Protein AF-A0A523ELX9-F1 (afdb_monomer)

Foldseek 3Di:
DDDDDDDDFDDPDDDDDDPPDPDPDPPPDDDDCPVPFDPLWDAALVRQKIWGQPPQAQFIKIAGSVVRDIDGLDPQDHCVNAPKHWGRWYAFNVRFKIWTWIQHPVRFIWIWMATPVSHDIDTQGGRVQWNDKTFRDADNVRPWTWMWTAGPVRDIDIDTRDPDDPDPDD

Sequence (170 aa):
MLPQRFRVAIFGCSVILCLGCDRPSEVPVRPVKIAELDVMGDVSPDGRYLTYVDWSTGDLALRDLDSGEDRHLTAKGSWLESSEWAEYSLISPDGVSVAYAWRREDGVYDLRLLEIDGSALRLLVRGDGLEYIAPRDWSPDGRQILAGFVKPNGEREIGQPRHRAPARQP

Solvent-accessible surface area (backbone atoms only — not comparable to full-atom values): 10246 Å² total; per-residue (Å²): 141,78,88,83,79,83,80,85,83,87,64,85,93,70,84,91,75,82,87,82,56,96,62,88,71,82,72,86,78,79,85,73,88,58,91,85,61,49,85,45,28,32,64,26,77,86,64,45,37,34,39,25,45,39,81,88,37,26,28,34,26,37,32,36,66,82,82,69,50,74,47,67,47,47,82,73,53,45,61,90,75,31,76,39,31,42,46,42,36,43,53,32,71,86,53,52,34,36,36,25,12,33,36,40,76,90,62,38,16,25,33,34,35,26,33,69,88,39,43,80,72,43,82,67,40,80,28,83,83,34,59,37,36,33,61,73,47,65,39,90,86,55,81,46,51,36,30,40,36,29,35,80,87,71,53,74,48,75,47,66,78,73,77,76,74,81,80,81,76,133

Secondary structure (DSSP, 8-state):
-----------SS-----TT-SS-----------TTS-SSS-B-TTS-EEEEEETTTTEEEEEETTT--EEES-----TTT---EEEEEEE-TTSSEEEEEEE-TTSPEEEEEEETTS-S-EEEE--TT-SEEEEEEE-TTSS-EEEEEE-TTS-EEEEPPP--PPP---

pLDDT: mean 77.77, std 24.64, range [24.16, 98.25]

Structure (mmCIF, N/CA/C/O backbone):
data_AF-A0A523ELX9-F1
#
_entry.id   AF-A0A523ELX9-F1
#
loop_
_atom_site.group_PDB
_atom_site.id
_atom_site.type_symbol
_atom_site.label_atom_id
_atom_site.label_alt_id
_atom_site.label_comp_id
_atom_site.label_asym_id
_atom_site.label_entity_id
_atom_site.label_seq_id
_atom_site.pdbx_PDB_ins_code
_atom_site.Cartn_x
_atom_site.Cartn_y
_atom_site.Cartn_z
_atom_site.occupancy
_atom_site.B_iso_or_equiv
_atom_site.auth_seq_id
_atom_site.auth_comp_id
_atom_site.auth_asym_id
_atom_site.auth_atom_id
_atom_site.pdbx_PDB_model_num
ATOM 1 N N . MET A 1 1 ? -35.243 -11.541 -0.898 1.00 33.56 1 MET A N 1
ATOM 2 C CA . MET A 1 1 ? -34.947 -10.307 -0.140 1.00 33.56 1 MET A CA 1
ATOM 3 C C . MET A 1 1 ? -33.591 -10.472 0.529 1.00 33.56 1 MET A C 1
ATOM 5 O O . MET A 1 1 ? -33.479 -11.272 1.444 1.00 33.56 1 MET A O 1
ATOM 9 N N . LEU A 1 2 ? -32.570 -9.772 0.037 1.00 27.02 2 LEU A N 1
ATOM 10 C CA . LEU A 1 2 ? -31.304 -9.514 0.734 1.00 27.02 2 LEU A CA 1
ATOM 11 C C . LEU A 1 2 ? -31.005 -8.018 0.540 1.00 27.02 2 LEU A C 1
ATOM 13 O O . LEU A 1 2 ? -31.212 -7.533 -0.576 1.00 27.02 2 LEU A O 1
ATOM 17 N N . PRO A 1 3 ? -30.554 -7.276 1.565 1.00 35.28 3 PRO A N 1
ATOM 18 C CA . PRO A 1 3 ? -30.202 -5.877 1.387 1.00 35.28 3 PRO A CA 1
ATOM 19 C C . PRO A 1 3 ? -28.862 -5.793 0.650 1.00 35.28 3 PRO A C 1
ATOM 21 O O . PRO A 1 3 ? -27.846 -6.310 1.112 1.00 35.28 3 PRO A O 1
ATOM 24 N N . GLN A 1 4 ? -28.873 -5.147 -0.514 1.00 30.95 4 GLN A N 1
ATOM 25 C CA . GLN A 1 4 ? -27.666 -4.762 -1.235 1.00 30.95 4 GLN A CA 1
ATOM 26 C C . GLN A 1 4 ? -26.961 -3.673 -0.419 1.00 30.95 4 GLN A C 1
ATOM 28 O O . GLN A 1 4 ? -27.459 -2.555 -0.306 1.00 30.95 4 GLN A O 1
ATOM 33 N N . ARG A 1 5 ? -25.827 -4.005 0.204 1.00 32.66 5 ARG A N 1
ATOM 34 C CA . ARG A 1 5 ? -24.919 -3.003 0.770 1.00 32.66 5 ARG A CA 1
ATOM 35 C C . ARG A 1 5 ? -24.013 -2.523 -0.359 1.00 32.66 5 ARG A C 1
ATOM 37 O O . ARG A 1 5 ? -23.115 -3.246 -0.776 1.00 32.66 5 ARG A O 1
ATOM 44 N N . PHE A 1 6 ? -24.294 -1.332 -0.875 1.00 24.16 6 PHE A N 1
ATOM 45 C CA . PHE A 1 6 ? -23.431 -0.646 -1.831 1.00 24.16 6 PHE A CA 1
ATOM 46 C C . PHE A 1 6 ? -22.156 -0.180 -1.119 1.00 24.16 6 PHE A C 1
ATOM 48 O O . PHE A 1 6 ? -22.228 0.377 -0.024 1.00 24.16 6 PHE A O 1
ATOM 55 N N . ARG A 1 7 ? -20.994 -0.426 -1.730 1.00 37.09 7 ARG A N 1
ATOM 56 C CA . ARG A 1 7 ? -19.708 0.147 -1.320 1.00 37.09 7 ARG A CA 1
ATOM 57 C C . ARG A 1 7 ? -19.338 1.249 -2.308 1.00 37.09 7 ARG A C 1
ATOM 59 O O . ARG A 1 7 ? -19.463 1.065 -3.515 1.00 37.09 7 ARG A O 1
ATOM 66 N N . VAL A 1 8 ? -18.975 2.407 -1.766 1.00 28.67 8 VAL A N 1
ATOM 67 C CA . VAL A 1 8 ? -18.581 3.610 -2.503 1.00 28.67 8 VAL A CA 1
ATOM 68 C C . VAL A 1 8 ? -17.076 3.530 -2.741 1.00 28.67 8 VAL A C 1
ATOM 70 O O . VAL A 1 8 ? -16.323 3.437 -1.779 1.00 28.67 8 VAL A O 1
ATOM 73 N N . ALA A 1 9 ? -16.649 3.564 -4.003 1.00 28.02 9 ALA A N 1
ATOM 74 C CA . ALA A 1 9 ? -15.247 3.742 -4.365 1.00 28.02 9 ALA A CA 1
ATOM 75 C C . ALA A 1 9 ? -14.913 5.241 -4.337 1.00 28.02 9 ALA A C 1
ATOM 77 O O . ALA A 1 9 ? -15.608 6.049 -4.962 1.00 28.02 9 ALA A O 1
ATOM 78 N N . ILE A 1 10 ? -13.876 5.618 -3.591 1.00 30.83 10 ILE A N 1
ATOM 79 C CA . ILE A 1 10 ? -13.428 7.007 -3.470 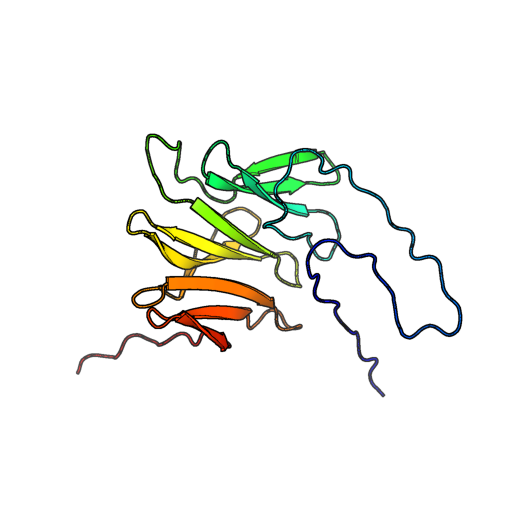1.00 30.83 10 ILE A CA 1
ATOM 80 C C . ILE A 1 10 ? -12.573 7.344 -4.697 1.00 30.83 10 ILE A C 1
ATOM 82 O O . ILE A 1 10 ? -11.492 6.798 -4.893 1.00 30.83 10 ILE A O 1
ATOM 86 N N . PHE A 1 11 ? -13.060 8.268 -5.524 1.00 28.02 11 PHE A N 1
ATOM 87 C CA . PHE A 1 11 ? -12.245 9.002 -6.491 1.00 28.02 11 PHE A CA 1
ATOM 88 C C . PHE A 1 11 ? -11.884 10.358 -5.878 1.00 28.02 11 PHE A C 1
ATOM 90 O O . PHE A 1 11 ? -12.687 10.934 -5.144 1.00 28.02 11 PHE A O 1
ATOM 97 N N . GLY A 1 12 ? -10.664 10.833 -6.149 1.00 32.19 12 GLY A N 1
ATOM 98 C CA . GLY A 1 12 ? -10.051 11.999 -5.506 1.00 32.19 12 GLY A CA 1
ATOM 99 C C . GLY A 1 12 ? -10.978 13.206 -5.308 1.00 32.19 12 GLY A C 1
ATOM 100 O O . GLY A 1 12 ? -11.810 13.511 -6.157 1.00 32.19 12 GLY A O 1
ATOM 101 N N . CYS A 1 13 ? -10.802 13.881 -4.165 1.00 33.97 13 CYS A N 1
ATOM 102 C CA . CYS A 1 13 ? -11.495 15.099 -3.728 1.00 33.97 13 CYS A CA 1
ATOM 103 C C . CYS A 1 13 ? -12.954 15.219 -4.200 1.00 33.97 13 CYS A C 1
ATOM 105 O O . CYS A 1 13 ? -13.252 15.980 -5.119 1.00 33.97 13 CYS A O 1
ATOM 107 N N . SER A 1 14 ? -13.889 14.523 -3.545 1.00 27.19 14 SER A N 1
ATOM 108 C CA . SER A 1 14 ? -15.317 14.856 -3.633 1.00 27.19 14 SER A CA 1
ATOM 109 C C . SER A 1 14 ? -16.128 14.353 -2.441 1.00 27.19 14 SER A C 1
ATOM 111 O O . SER A 1 14 ? -15.850 13.318 -1.843 1.00 27.19 14 SER A O 1
ATOM 113 N N . VAL A 1 15 ? -17.141 15.154 -2.114 1.00 29.17 15 VAL A N 1
ATOM 114 C CA . VAL A 1 15 ? -18.128 14.986 -1.044 1.00 29.17 15 VAL A CA 1
ATOM 115 C C . VAL A 1 15 ? -18.973 13.725 -1.267 1.00 29.17 15 VAL A C 1
ATOM 117 O O . VAL A 1 15 ? -19.419 13.457 -2.381 1.00 29.17 15 VAL A O 1
ATOM 120 N N . ILE A 1 16 ? -19.236 12.977 -0.190 1.00 36.00 16 ILE A N 1
ATOM 121 C CA . ILE A 1 16 ? -20.107 11.794 -0.184 1.00 36.00 16 ILE A CA 1
ATOM 122 C C . ILE A 1 16 ? -21.560 12.236 -0.431 1.00 36.00 16 ILE A C 1
ATOM 124 O O . ILE A 1 16 ? -22.187 12.821 0.450 1.00 36.00 16 ILE A O 1
ATOM 128 N N . LEU A 1 17 ? -22.121 11.929 -1.604 1.00 28.98 17 LEU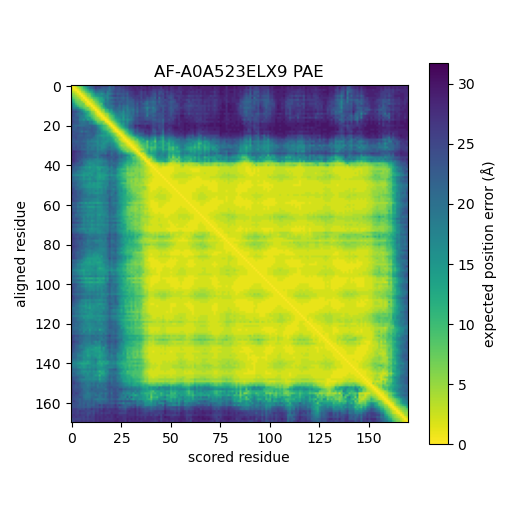 A N 1
ATOM 129 C CA . LEU A 1 17 ? -23.568 11.979 -1.837 1.00 28.98 17 LEU A CA 1
ATOM 130 C C . LEU A 1 17 ? -24.129 10.556 -1.831 1.00 28.98 17 LEU A C 1
ATOM 132 O O . LEU A 1 17 ? -23.879 9.761 -2.735 1.00 28.98 17 LEU A O 1
ATOM 136 N N . CYS A 1 18 ? -24.907 10.242 -0.796 1.00 33.31 18 CYS A N 1
ATOM 137 C CA . CYS A 1 18 ? -25.684 9.013 -0.716 1.00 33.31 18 CYS A CA 1
ATOM 138 C C . CYS A 1 18 ? -26.926 9.161 -1.613 1.00 33.31 18 CYS A C 1
ATOM 140 O O . CYS A 1 18 ? -27.912 9.783 -1.217 1.00 33.31 18 CYS A O 1
ATOM 142 N N . LEU A 1 19 ? -26.886 8.639 -2.841 1.00 37.22 19 LEU A N 1
ATOM 143 C CA . LEU A 1 19 ? -28.071 8.578 -3.700 1.00 37.22 19 LEU A CA 1
ATOM 144 C C . LEU A 1 19 ? -28.855 7.304 -3.371 1.00 37.22 19 LEU A C 1
ATOM 146 O O . LEU A 1 19 ? -28.481 6.205 -3.772 1.00 37.22 19 LEU A O 1
ATOM 150 N N . GLY A 1 20 ? -29.930 7.470 -2.598 1.00 38.97 20 GLY A N 1
ATOM 151 C CA . GLY A 1 20 ? -30.832 6.384 -2.200 1.00 38.97 20 GLY A CA 1
ATOM 152 C C . GLY A 1 20 ? -31.742 6.687 -1.006 1.00 38.97 20 GLY A C 1
ATOM 153 O O . GLY A 1 20 ? -32.654 5.910 -0.739 1.00 38.97 20 GLY A O 1
ATOM 154 N N . CYS A 1 21 ? -31.542 7.804 -0.301 1.00 32.25 21 CYS A N 1
ATOM 155 C CA . CYS A 1 21 ? -32.436 8.221 0.776 1.00 32.25 21 CYS A CA 1
ATOM 156 C C . CYS A 1 21 ? -33.477 9.221 0.263 1.00 32.25 21 CYS A C 1
ATOM 158 O O . CYS A 1 21 ? -33.142 10.351 -0.096 1.00 32.25 21 CYS A O 1
ATOM 160 N N . ASP A 1 22 ? -34.752 8.834 0.301 1.00 45.06 22 ASP A N 1
ATOM 161 C CA . ASP A 1 22 ? -35.837 9.806 0.408 1.00 45.06 22 ASP A CA 1
ATOM 162 C C . ASP A 1 22 ? -35.627 10.579 1.721 1.00 45.06 22 ASP A C 1
ATOM 164 O O . ASP A 1 22 ? -35.908 10.071 2.810 1.00 45.06 22 ASP A O 1
ATOM 168 N N . ARG A 1 23 ? -35.112 11.808 1.566 1.00 41.34 23 ARG A N 1
ATOM 169 C CA . ARG A 1 23 ? -34.596 12.800 2.536 1.00 41.34 23 ARG A CA 1
ATOM 170 C C . ARG A 1 23 ? -33.060 12.843 2.582 1.00 41.34 23 ARG A C 1
ATOM 172 O O . ARG A 1 23 ? -32.439 11.841 2.934 1.00 41.34 23 ARG A O 1
ATOM 179 N N . PRO A 1 24 ? -32.437 14.007 2.312 1.00 41.19 24 PRO A N 1
ATOM 180 C CA . PRO A 1 24 ? -31.015 14.196 2.553 1.00 41.19 24 PRO A CA 1
ATOM 181 C C . PRO A 1 24 ? -30.788 14.161 4.067 1.00 41.19 24 PRO A C 1
ATOM 183 O O . PRO A 1 24 ? -30.995 15.148 4.765 1.00 41.19 24 PRO A O 1
ATOM 186 N N . SER A 1 25 ? -30.418 13.001 4.602 1.00 46.31 25 SER A N 1
ATOM 187 C CA . SER A 1 25 ? -29.754 12.961 5.897 1.00 46.31 25 SER A CA 1
ATOM 188 C C . SER A 1 25 ? -28.390 13.605 5.690 1.00 46.31 25 SER A C 1
ATOM 190 O O . SER A 1 25 ? -27.595 13.082 4.906 1.00 46.31 25 SER A O 1
ATOM 192 N N . GLU A 1 26 ? -28.138 14.738 6.342 1.00 44.06 26 GLU A N 1
ATOM 193 C CA . GLU A 1 26 ? -26.789 15.285 6.474 1.00 44.06 26 GLU A CA 1
ATOM 194 C C . GLU A 1 26 ? -25.897 14.160 6.999 1.00 44.06 26 GLU A C 1
ATOM 196 O O . GLU A 1 26 ? -26.037 13.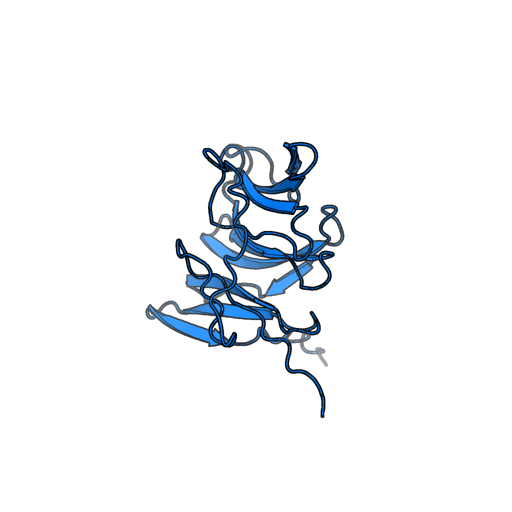721 8.139 1.00 44.06 26 GLU A O 1
ATOM 201 N N . VAL A 1 27 ? -25.045 13.612 6.133 1.00 53.72 27 VAL A N 1
ATOM 202 C CA . VAL A 1 27 ? -24.027 12.655 6.549 1.00 53.72 27 VAL A CA 1
ATOM 203 C C . VAL A 1 27 ? -23.048 13.476 7.382 1.00 53.72 27 VAL A C 1
ATOM 205 O O . VAL A 1 27 ? -22.440 14.391 6.820 1.00 53.72 27 VAL A O 1
ATOM 208 N N . PRO A 1 28 ? -22.910 13.236 8.699 1.00 48.09 28 PRO A N 1
ATOM 209 C CA . PRO A 1 28 ? -21.957 13.985 9.497 1.00 48.09 28 PRO A CA 1
ATOM 210 C C . PRO A 1 28 ? -20.556 13.660 8.981 1.00 48.09 28 PRO A C 1
ATOM 212 O O . PRO A 1 28 ? -20.011 12.586 9.226 1.00 48.09 28 PRO A O 1
ATOM 215 N N . VAL A 1 29 ? -19.982 14.586 8.219 1.00 52.72 29 VAL A N 1
ATOM 216 C CA . VAL A 1 29 ? -18.583 14.525 7.813 1.00 52.72 29 VAL A CA 1
ATOM 217 C C . VAL A 1 29 ? -17.777 14.962 9.027 1.00 52.72 29 VAL A C 1
ATOM 219 O O . VAL A 1 29 ? -17.904 16.100 9.474 1.00 52.72 29 VAL A O 1
ATOM 222 N N . ARG A 1 30 ? -16.956 14.066 9.581 1.00 55.97 30 ARG A N 1
ATOM 223 C CA . ARG A 1 30 ? -15.926 14.442 10.555 1.00 55.97 30 ARG A CA 1
ATOM 224 C C . ARG A 1 30 ? -14.670 14.815 9.763 1.00 55.97 30 ARG A C 1
ATOM 226 O O . ARG A 1 30 ? -13.974 13.907 9.314 1.00 55.97 30 ARG A O 1
ATOM 233 N N . PRO A 1 31 ? -14.372 16.108 9.539 1.00 55.19 31 PRO A N 1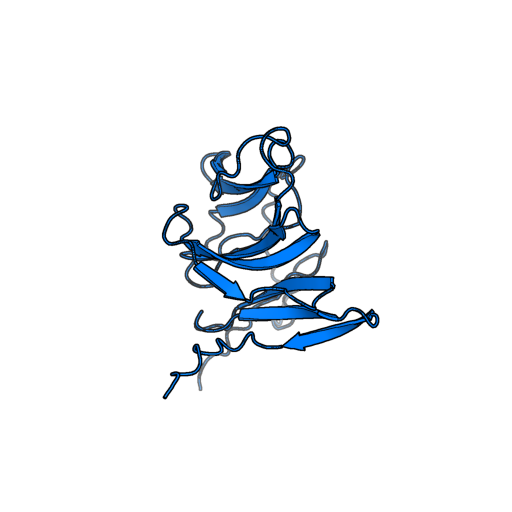
ATOM 234 C CA . PRO A 1 31 ? -13.149 16.489 8.851 1.00 55.19 31 PRO A CA 1
ATOM 235 C C . PRO A 1 31 ? -11.950 16.092 9.718 1.00 55.19 31 PRO A C 1
ATOM 237 O O . PRO A 1 31 ? -11.743 16.645 10.798 1.00 55.19 31 PRO A O 1
ATOM 240 N N . VAL A 1 32 ? -11.163 15.125 9.251 1.00 56.91 32 VAL A N 1
ATOM 241 C CA . VAL A 1 32 ? -9.849 14.825 9.824 1.00 56.91 32 VAL A CA 1
ATOM 242 C C . VAL A 1 32 ? -8.847 15.736 9.129 1.00 56.91 32 VAL A C 1
ATOM 244 O O . VAL A 1 32 ? -8.729 15.731 7.905 1.00 56.91 32 VAL A O 1
ATOM 247 N N . LYS A 1 33 ? -8.150 16.576 9.897 1.00 54.53 33 LYS A N 1
ATOM 248 C CA . LYS A 1 33 ? -7.153 17.501 9.354 1.00 54.53 33 LYS A CA 1
ATOM 249 C C . LYS A 1 33 ? -5.873 16.728 9.016 1.00 54.53 33 LYS A C 1
ATOM 251 O O . LYS A 1 33 ? -4.960 16.658 9.824 1.00 54.53 33 LYS A O 1
ATOM 256 N N . ILE A 1 34 ? -5.815 16.169 7.813 1.00 54.53 34 ILE A N 1
ATOM 257 C CA . ILE A 1 34 ? -4.662 15.440 7.248 1.00 54.53 34 ILE A CA 1
ATOM 258 C C . ILE A 1 34 ? -3.676 16.373 6.522 1.00 54.53 34 ILE A C 1
ATOM 260 O O . ILE A 1 34 ? -3.097 15.996 5.517 1.00 54.53 34 ILE A O 1
ATOM 264 N N . ALA A 1 35 ? -3.493 17.607 7.009 1.00 45.03 35 ALA A N 1
ATOM 265 C CA . ALA A 1 35 ? -2.838 18.713 6.288 1.00 45.03 35 ALA A CA 1
ATOM 266 C C . ALA A 1 35 ? -1.377 18.471 5.831 1.00 45.03 35 ALA A C 1
ATOM 268 O O . ALA A 1 35 ? -0.820 19.324 5.147 1.00 45.03 35 ALA A O 1
ATOM 269 N N . GLU A 1 36 ? -0.779 17.334 6.184 1.00 54.31 36 GLU A N 1
ATOM 270 C CA . GLU A 1 36 ? 0.602 16.955 5.868 1.00 54.31 36 GLU A CA 1
ATOM 271 C C . GLU A 1 36 ? 0.728 15.529 5.298 1.00 54.31 36 GLU A C 1
ATOM 273 O O . GLU A 1 36 ? 1.839 15.096 5.008 1.00 54.31 36 GLU A O 1
ATOM 278 N N . LEU A 1 37 ? -0.378 14.790 5.131 1.00 59.78 37 LEU A N 1
ATOM 279 C CA . LEU A 1 37 ? -0.345 13.398 4.675 1.00 59.78 37 LEU A CA 1
ATOM 280 C C . LEU A 1 37 ? -0.746 13.274 3.206 1.00 59.78 37 LEU A C 1
ATOM 282 O O . LEU A 1 37 ? -1.660 13.947 2.727 1.00 59.78 37 LEU A O 1
ATOM 286 N N . ASP A 1 38 ? -0.047 12.388 2.507 1.00 67.38 38 ASP A N 1
ATOM 287 C CA . ASP A 1 38 ? -0.291 12.075 1.107 1.00 67.38 38 ASP A CA 1
ATOM 288 C C . ASP A 1 38 ? -1.677 11.434 0.890 1.00 67.38 38 ASP A C 1
ATOM 290 O O . ASP A 1 38 ? -2.161 10.652 1.707 1.00 67.38 38 ASP A O 1
ATOM 294 N N . VAL A 1 39 ? -2.309 11.747 -0.244 1.00 67.25 39 VAL A N 1
ATOM 295 C CA . VAL A 1 39 ? -3.621 11.232 -0.677 1.00 67.25 39 VAL A CA 1
ATOM 296 C C . VAL A 1 39 ? -3.524 9.904 -1.439 1.00 67.25 39 VAL A C 1
ATOM 298 O O . VAL A 1 39 ? -4.521 9.426 -1.977 1.00 67.25 39 VAL A O 1
ATOM 301 N N . MET A 1 40 ? -2.333 9.307 -1.517 1.00 82.19 40 MET A N 1
ATOM 302 C CA . MET A 1 40 ? -2.076 8.020 -2.178 1.00 82.19 40 MET A CA 1
ATOM 303 C C . MET A 1 40 ? -2.291 6.805 -1.257 1.00 82.19 40 MET A C 1
ATOM 305 O O . MET A 1 40 ? -1.800 5.712 -1.539 1.00 82.19 40 MET A O 1
ATOM 309 N N . GLY A 1 41 ? -3.014 6.965 -0.152 1.00 88.12 41 GLY A N 1
ATOM 310 C CA . GLY A 1 41 ? -3.436 5.851 0.694 1.00 88.12 41 GLY A CA 1
ATOM 311 C C . GLY A 1 41 ? -4.938 5.813 0.931 1.00 88.12 41 GLY A C 1
ATOM 312 O O . GLY A 1 41 ? -5.704 6.448 0.206 1.00 88.12 41 GLY A O 1
ATOM 313 N N . ASP A 1 42 ? -5.356 5.024 1.914 1.00 93.94 42 ASP A N 1
ATOM 314 C CA . ASP A 1 42 ? -6.753 4.659 2.132 1.00 93.94 42 ASP A CA 1
ATOM 315 C C . ASP A 1 42 ? -7.097 4.646 3.623 1.00 93.94 42 ASP A C 1
ATOM 317 O O . ASP A 1 42 ? -6.226 4.490 4.482 1.00 93.94 42 ASP A O 1
ATOM 321 N N . VAL A 1 43 ? -8.379 4.819 3.931 1.00 92.50 43 VAL A N 1
ATOM 322 C CA . VAL A 1 43 ? -8.894 4.800 5.304 1.00 92.50 43 VAL A CA 1
ATOM 323 C C . VAL A 1 43 ? -9.514 3.439 5.584 1.00 92.50 43 VAL A C 1
ATOM 325 O O . VAL A 1 43 ? -10.272 2.912 4.771 1.00 92.50 43 VAL A O 1
ATOM 328 N N . SER A 1 44 ? -9.227 2.865 6.752 1.00 93.38 44 SER A N 1
ATOM 329 C CA . SER A 1 44 ? -9.756 1.553 7.110 1.00 93.38 44 SER A CA 1
ATOM 330 C C . SER A 1 44 ? -11.286 1.589 7.203 1.00 93.38 44 SER A C 1
ATOM 332 O O . SER A 1 44 ? -11.865 2.623 7.544 1.00 93.38 44 SER A O 1
ATOM 334 N N . PRO A 1 45 ? -11.985 0.466 6.953 1.00 90.75 45 PRO A N 1
ATOM 335 C CA . PRO A 1 45 ? -13.450 0.436 6.966 1.00 90.75 45 PRO A CA 1
ATOM 336 C C . PRO A 1 45 ? -14.100 0.872 8.289 1.00 90.75 45 PRO A C 1
ATOM 338 O O . PRO A 1 45 ? -15.239 1.339 8.289 1.00 90.75 45 PRO A O 1
ATOM 341 N N . ASP A 1 46 ? -13.399 0.703 9.412 1.00 90.06 46 ASP A N 1
ATOM 342 C CA . ASP A 1 46 ? -13.816 1.155 10.745 1.00 90.06 46 ASP A CA 1
ATOM 343 C C . ASP A 1 46 ? -13.454 2.624 11.038 1.00 90.06 46 ASP A C 1
ATOM 345 O O . ASP A 1 46 ? -13.863 3.164 12.065 1.00 90.06 46 ASP A O 1
ATOM 349 N N . GLY A 1 47 ? -12.727 3.284 10.133 1.00 90.00 47 GLY A N 1
ATOM 350 C CA . GLY A 1 47 ? -12.294 4.673 10.247 1.00 90.00 47 GLY A CA 1
ATOM 351 C C . GLY A 1 47 ? -11.135 4.899 11.216 1.00 90.00 47 GLY A C 1
ATOM 352 O O . GLY A 1 47 ? -10.842 6.053 11.523 1.00 90.00 47 GLY A O 1
ATOM 353 N N . ARG A 1 48 ? -10.498 3.834 11.716 1.00 93.06 48 ARG A N 1
ATOM 354 C CA . ARG A 1 48 ? -9.426 3.929 12.711 1.00 93.06 48 ARG A CA 1
ATOM 355 C C . ARG A 1 48 ? -8.057 4.208 12.108 1.00 93.06 48 ARG A C 1
ATOM 357 O O . ARG A 1 48 ? -7.245 4.869 12.741 1.00 93.06 48 ARG A O 1
ATOM 364 N N . TYR A 1 49 ? -7.772 3.701 10.920 1.00 94.62 49 TYR A N 1
ATOM 365 C CA . TYR A 1 49 ? -6.444 3.763 10.328 1.00 94.62 49 TYR A CA 1
ATOM 366 C C . TYR A 1 49 ? -6.453 4.505 8.999 1.00 94.62 49 TYR A C 1
ATOM 368 O O . TYR A 1 49 ? -7.424 4.443 8.250 1.00 94.62 49 TYR A O 1
ATOM 376 N N . LEU A 1 50 ? -5.344 5.173 8.697 1.00 94.31 50 LEU A N 1
ATOM 377 C CA . LEU A 1 50 ? -5.059 5.776 7.399 1.00 94.31 50 LEU A CA 1
ATOM 378 C C . LEU A 1 50 ? -3.693 5.292 6.927 1.00 94.31 50 LEU A C 1
ATOM 380 O O . LEU A 1 50 ? -2.697 5.522 7.613 1.00 94.31 50 LEU A O 1
ATOM 384 N N . THR A 1 51 ? -3.625 4.656 5.762 1.00 96.00 51 THR A N 1
ATOM 385 C CA . THR A 1 51 ? -2.341 4.430 5.095 1.00 96.00 51 THR A CA 1
ATOM 386 C C . THR A 1 51 ? -1.927 5.666 4.308 1.00 96.00 51 THR A C 1
ATOM 388 O O . THR A 1 51 ? -2.770 6.434 3.851 1.00 96.00 51 THR A O 1
ATOM 391 N N . TYR A 1 52 ? -0.625 5.874 4.142 1.00 94.75 52 TYR A N 1
ATOM 392 C CA . TYR A 1 52 ? -0.067 6.951 3.321 1.00 94.75 52 TYR A CA 1
ATOM 393 C C . TYR A 1 52 ? 1.383 6.630 2.938 1.00 94.75 52 TYR A C 1
ATOM 395 O O . TYR A 1 52 ? 1.982 5.700 3.480 1.00 94.75 52 TYR A O 1
ATOM 403 N N . VAL A 1 53 ? 1.953 7.388 2.000 1.00 94.44 53 VAL A N 1
ATOM 404 C CA . VAL A 1 53 ? 3.386 7.316 1.686 1.00 94.44 53 VAL A CA 1
ATOM 405 C C . VAL A 1 53 ? 4.128 8.316 2.563 1.00 94.44 53 VAL A C 1
ATOM 407 O O . VAL A 1 53 ? 3.855 9.518 2.513 1.00 94.44 53 VAL A O 1
ATOM 410 N N . ASP A 1 54 ? 5.076 7.839 3.363 1.00 93.38 54 ASP A N 1
ATOM 411 C CA . ASP A 1 54 ? 5.988 8.723 4.080 1.00 93.38 54 ASP A CA 1
ATOM 412 C C . ASP A 1 54 ? 7.095 9.173 3.127 1.00 93.38 54 ASP A C 1
ATOM 414 O O . ASP A 1 54 ? 8.095 8.487 2.953 1.00 93.38 54 ASP A O 1
ATOM 418 N N . TRP A 1 55 ? 6.946 10.343 2.507 1.00 92.81 55 TRP A N 1
ATOM 419 C CA . TRP A 1 55 ? 7.926 10.867 1.547 1.00 92.81 55 TRP A CA 1
ATOM 420 C C . TRP A 1 55 ? 9.293 11.218 2.156 1.00 92.81 55 TRP A C 1
ATOM 422 O O . TRP A 1 55 ? 10.240 11.483 1.410 1.00 92.81 55 TRP A O 1
ATOM 432 N N . SER A 1 56 ? 9.448 11.191 3.485 1.00 92.62 56 SER A N 1
ATOM 433 C CA . SER A 1 56 ? 10.766 11.329 4.113 1.00 92.62 56 SER A CA 1
ATOM 434 C C . SER A 1 56 ? 11.636 10.086 3.917 1.00 92.62 56 SER A C 1
ATOM 436 O O . SER A 1 56 ? 12.860 10.214 3.823 1.00 92.62 56 SER A O 1
ATOM 438 N N . THR A 1 57 ? 11.018 8.908 3.775 1.00 94.31 57 THR A N 1
ATOM 439 C CA . THR A 1 57 ? 11.726 7.651 3.512 1.00 94.31 57 THR A CA 1
ATOM 440 C C . THR A 1 57 ? 11.332 7.014 2.192 1.00 94.31 57 THR A C 1
ATOM 442 O O . THR A 1 57 ? 12.209 6.468 1.547 1.00 94.31 57 THR A O 1
ATOM 445 N N . GLY A 1 58 ? 10.078 7.113 1.757 1.00 94.88 58 GLY A N 1
ATOM 446 C CA . GLY A 1 58 ? 9.469 6.379 0.643 1.00 94.88 58 GLY A CA 1
ATOM 447 C C . GLY A 1 58 ? 8.693 5.139 1.083 1.00 94.88 58 GLY A C 1
ATOM 448 O O . GLY A 1 58 ? 8.217 4.380 0.238 1.00 94.88 58 GLY A O 1
ATOM 449 N N . ASP A 1 59 ? 8.595 4.897 2.390 1.00 96.44 59 ASP A N 1
ATOM 450 C CA . ASP A 1 59 ? 7.891 3.744 2.939 1.00 96.44 59 ASP A CA 1
ATOM 451 C C . ASP A 1 59 ? 6.375 3.936 2.950 1.00 96.44 59 ASP A C 1
ATOM 453 O O . ASP A 1 59 ? 5.846 5.049 3.015 1.00 96.44 59 ASP A O 1
ATOM 457 N N . LEU A 1 60 ? 5.667 2.807 2.934 1.00 97.31 60 LEU A N 1
ATOM 458 C CA . LEU A 1 60 ? 4.257 2.781 3.279 1.00 97.31 60 LEU A CA 1
ATOM 459 C C . LEU A 1 60 ? 4.127 2.948 4.791 1.00 97.31 60 LEU A C 1
ATOM 461 O O . LEU A 1 60 ? 4.706 2.176 5.558 1.00 97.31 60 LEU A O 1
ATOM 465 N N . ALA A 1 61 ? 3.328 3.913 5.215 1.00 96.00 61 ALA A N 1
ATOM 466 C CA . ALA A 1 61 ? 3.068 4.214 6.610 1.00 96.00 61 ALA A CA 1
ATOM 467 C C . ALA A 1 61 ? 1.581 4.067 6.946 1.00 96.00 61 ALA A C 1
ATOM 469 O O . ALA A 1 61 ? 0.717 4.041 6.066 1.00 96.00 61 ALA A O 1
ATOM 470 N N . LEU A 1 62 ? 1.302 3.945 8.240 1.00 95.81 62 LEU A N 1
ATOM 471 C CA . LEU A 1 62 ? -0.022 3.832 8.829 1.00 95.81 62 LEU A CA 1
ATOM 472 C C . LEU A 1 62 ? -0.131 4.824 9.985 1.00 95.81 62 LEU A C 1
ATOM 474 O O . LEU A 1 62 ? 0.678 4.769 10.912 1.00 95.81 62 LEU A O 1
ATOM 478 N N . ARG A 1 63 ? -1.160 5.666 9.955 1.00 94.12 63 ARG A N 1
ATOM 479 C CA . ARG A 1 63 ? -1.567 6.509 11.079 1.00 94.12 63 ARG A CA 1
ATOM 480 C C . ARG A 1 63 ? -2.757 5.883 11.792 1.00 94.12 63 ARG A C 1
ATOM 482 O O . ARG A 1 63 ? -3.762 5.576 11.149 1.00 94.12 63 ARG A O 1
ATOM 489 N N . ASP A 1 64 ? -2.671 5.736 13.110 1.00 94.12 64 ASP A N 1
ATOM 490 C CA . ASP A 1 64 ? -3.844 5.526 13.963 1.00 94.12 64 ASP A CA 1
ATOM 491 C C . ASP A 1 64 ? -4.540 6.885 14.156 1.00 94.12 64 ASP A C 1
ATOM 493 O O . ASP A 1 64 ? -3.951 7.849 14.642 1.00 94.12 64 ASP A O 1
ATOM 497 N N . LEU A 1 65 ? -5.783 6.995 13.696 1.00 90.25 65 LEU A N 1
ATOM 498 C CA . LEU A 1 65 ? -6.569 8.229 13.694 1.00 90.25 65 LEU A CA 1
ATOM 499 C C . LEU A 1 65 ? -7.202 8.539 15.057 1.00 90.25 65 LEU A C 1
ATOM 501 O O . LEU A 1 65 ? -7.665 9.666 15.256 1.00 90.25 65 LEU A O 1
ATOM 505 N N . ASP A 1 66 ? -7.209 7.582 15.989 1.00 91.81 66 ASP A N 1
ATOM 506 C CA . ASP A 1 66 ? -7.649 7.813 17.364 1.00 91.81 66 ASP A CA 1
ATOM 507 C C . ASP A 1 66 ? -6.513 8.403 18.207 1.00 91.81 66 ASP A C 1
ATOM 509 O O . ASP A 1 66 ? -6.729 9.385 18.922 1.00 91.81 66 ASP A O 1
ATOM 513 N N . SER A 1 67 ? -5.303 7.832 18.124 1.00 93.69 67 SER A N 1
ATOM 514 C CA . SER A 1 67 ? -4.140 8.302 18.899 1.00 93.69 67 SER A CA 1
ATOM 515 C C . SER A 1 67 ? -3.319 9.385 18.193 1.00 93.69 67 SER A C 1
ATOM 517 O O . SER A 1 67 ? -2.677 10.198 18.859 1.00 93.69 67 SER A O 1
ATOM 519 N N . GLY A 1 68 ? -3.342 9.417 16.859 1.00 90.19 68 GLY A N 1
ATOM 520 C CA . GLY A 1 68 ? -2.470 10.248 16.027 1.00 90.19 68 GLY A CA 1
ATOM 521 C C . GLY A 1 68 ? -1.058 9.683 15.839 1.00 90.19 68 GLY A C 1
ATOM 522 O O . GLY A 1 68 ? -0.206 10.385 15.300 1.00 90.19 68 GLY A O 1
ATOM 523 N N . GLU A 1 69 ? -0.794 8.458 16.298 1.00 94.19 69 GLU A N 1
ATOM 524 C CA . GLU A 1 69 ? 0.518 7.816 16.178 1.00 94.19 69 GLU A CA 1
ATOM 525 C C . GLU A 1 69 ? 0.747 7.240 14.777 1.00 94.19 69 GLU A C 1
ATOM 527 O O . GLU A 1 69 ? -0.149 6.635 14.185 1.00 94.19 69 GLU A O 1
ATOM 532 N N . ASP A 1 70 ? 1.983 7.375 14.292 1.00 93.50 70 ASP A N 1
ATOM 533 C CA . ASP A 1 70 ? 2.428 6.838 13.008 1.00 93.50 70 ASP A CA 1
ATOM 534 C C . ASP A 1 70 ? 3.347 5.634 13.195 1.00 93.50 70 ASP A C 1
ATOM 536 O O . ASP A 1 70 ? 4.185 5.593 14.101 1.00 93.50 70 ASP A O 1
ATOM 540 N N . ARG A 1 71 ? 3.245 4.672 12.278 1.00 95.44 71 ARG A N 1
ATOM 541 C CA . ARG A 1 71 ? 4.225 3.594 12.121 1.00 95.44 71 ARG A CA 1
ATOM 542 C C . ARG A 1 71 ? 4.437 3.251 10.656 1.00 95.44 71 ARG A C 1
ATOM 544 O O . ARG A 1 71 ? 3.517 3.350 9.848 1.00 95.44 71 ARG A O 1
ATOM 551 N N . HIS A 1 72 ? 5.630 2.776 10.320 1.00 96.06 72 HIS A N 1
ATOM 552 C CA . HIS A 1 72 ? 5.905 2.245 8.988 1.00 96.06 72 HIS A CA 1
ATOM 553 C C . HIS A 1 72 ? 5.440 0.788 8.865 1.00 96.06 72 HIS A C 1
ATOM 555 O O . HIS A 1 72 ? 5.614 -0.011 9.785 1.00 96.06 72 HIS A O 1
ATOM 561 N N . LEU A 1 73 ? 4.833 0.455 7.725 1.00 97.25 73 LEU A N 1
ATOM 562 C CA . LEU A 1 73 ? 4.449 -0.905 7.327 1.00 97.25 73 LEU A CA 1
ATOM 563 C C . LEU A 1 73 ? 5.520 -1.570 6.457 1.00 97.25 73 LEU A C 1
ATOM 565 O O . LEU A 1 73 ? 5.607 -2.794 6.410 1.00 97.25 73 LEU A O 1
ATOM 569 N N . THR A 1 74 ? 6.338 -0.769 5.775 1.00 97.12 74 THR A N 1
ATOM 570 C CA . THR A 1 74 ? 7.547 -1.218 5.076 1.00 97.12 74 THR A CA 1
ATOM 571 C C . THR A 1 74 ? 8.781 -0.593 5.712 1.00 97.12 74 THR A C 1
ATOM 573 O O . THR A 1 74 ? 8.676 0.371 6.459 1.00 97.12 74 THR A O 1
ATOM 576 N N . ALA A 1 75 ? 9.956 -1.159 5.447 1.00 94.75 75 ALA A N 1
ATOM 577 C CA . ALA A 1 75 ? 11.208 -0.631 5.975 1.00 94.75 75 ALA A CA 1
ATOM 578 C C . ALA A 1 75 ? 12.332 -0.790 4.944 1.00 94.75 75 ALA A C 1
ATOM 580 O O . ALA A 1 75 ? 13.217 -1.631 5.108 1.00 94.75 75 ALA A O 1
ATOM 581 N N . LYS A 1 76 ? 12.284 -0.019 3.851 1.00 93.69 76 LYS A N 1
ATOM 582 C CA . LYS A 1 76 ? 13.370 -0.026 2.845 1.00 93.69 76 LYS A CA 1
ATOM 583 C C . LYS A 1 76 ? 14.600 0.783 3.273 1.00 93.69 76 LYS A C 1
ATOM 585 O O . LYS A 1 76 ? 15.639 0.690 2.627 1.00 93.69 76 LYS A O 1
ATOM 590 N N . GLY A 1 77 ? 14.465 1.594 4.322 1.00 92.12 77 GLY A N 1
ATOM 591 C CA . GLY A 1 77 ? 15.491 2.535 4.758 1.00 92.12 77 GLY A CA 1
ATOM 592 C C . GLY A 1 77 ? 15.405 3.891 4.052 1.00 92.12 77 GLY A C 1
ATOM 593 O O . GLY A 1 77 ? 14.448 4.215 3.342 1.00 92.12 77 GLY A O 1
ATOM 594 N N . SER A 1 78 ? 16.421 4.717 4.267 1.00 94.25 78 SER A N 1
ATOM 595 C CA . SER A 1 78 ? 16.477 6.083 3.740 1.00 94.25 78 SER A CA 1
ATOM 596 C C . SER A 1 78 ? 16.590 6.125 2.210 1.00 94.25 78 SER A C 1
ATOM 598 O O . SER A 1 78 ? 16.974 5.154 1.559 1.00 94.25 78 SER A O 1
ATOM 600 N N . TRP A 1 79 ? 16.333 7.290 1.613 1.00 94.25 79 TRP A N 1
ATOM 601 C CA . TRP A 1 79 ? 16.555 7.524 0.178 1.00 94.25 79 TRP A CA 1
ATOM 602 C C . TRP A 1 79 ? 18.011 7.348 -0.282 1.00 94.25 79 TRP A C 1
ATOM 604 O O . TRP A 1 79 ? 18.260 7.184 -1.473 1.00 94.25 79 TRP A O 1
ATOM 614 N N . LEU A 1 80 ? 18.975 7.389 0.645 1.00 94.31 80 LEU A N 1
ATOM 615 C CA . LEU A 1 80 ? 20.385 7.103 0.360 1.00 94.31 80 LEU A CA 1
ATOM 616 C C . LEU A 1 80 ? 20.654 5.599 0.231 1.00 94.31 80 LEU A C 1
ATOM 618 O O . LEU A 1 80 ? 21.591 5.208 -0.459 1.00 94.31 80 LEU A O 1
ATOM 622 N N . GLU A 1 81 ? 19.860 4.773 0.913 1.00 94.38 81 GLU A N 1
ATOM 623 C CA . GLU A 1 81 ? 20.007 3.315 0.928 1.00 94.38 81 GLU A CA 1
ATOM 624 C C . GLU A 1 81 ? 19.215 2.657 -0.200 1.00 94.38 81 GLU A C 1
ATOM 626 O O . GLU A 1 81 ? 19.674 1.669 -0.765 1.00 94.38 81 GLU A O 1
ATOM 631 N N . SER A 1 82 ? 18.043 3.204 -0.538 1.00 95.88 82 SER A N 1
ATOM 632 C CA . SER A 1 82 ? 17.178 2.660 -1.581 1.00 95.88 82 SER A CA 1
ATOM 633 C C . SER A 1 82 ? 16.341 3.740 -2.263 1.00 95.88 82 SER A C 1
ATOM 635 O O . SER A 1 82 ? 15.719 4.583 -1.606 1.00 95.88 82 SER A O 1
ATOM 637 N N . SER A 1 83 ? 16.272 3.649 -3.594 1.00 95.88 83 SER A N 1
ATOM 638 C CA . SER A 1 83 ? 15.425 4.492 -4.453 1.00 95.88 83 SER A CA 1
ATOM 639 C C . SER A 1 83 ? 14.046 3.889 -4.745 1.00 95.88 83 SER A C 1
ATOM 641 O O . SER A 1 83 ? 13.320 4.403 -5.595 1.00 95.88 83 SER A O 1
ATOM 643 N N . GLU A 1 84 ? 13.692 2.788 -4.082 1.00 97.38 84 GLU A N 1
ATOM 644 C CA . GLU A 1 84 ? 12.355 2.198 -4.158 1.00 97.38 84 GLU A CA 1
ATOM 645 C C . GLU A 1 84 ? 11.332 3.041 -3.389 1.00 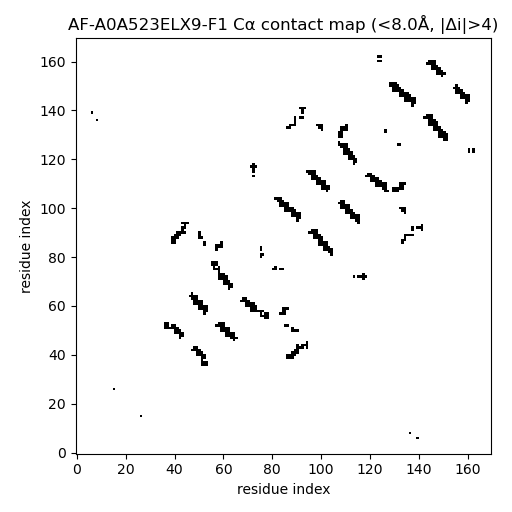97.38 84 GLU A C 1
ATOM 647 O O . GLU A 1 84 ? 11.724 3.844 -2.550 1.00 97.38 84 GLU A O 1
ATOM 652 N N . TRP A 1 85 ? 10.030 2.876 -3.633 1.00 97.50 85 TRP A N 1
ATOM 653 C CA . TRP A 1 85 ? 8.996 3.467 -2.770 1.00 97.50 85 TRP A CA 1
ATOM 654 C C . TRP A 1 85 ? 7.640 2.785 -2.896 1.00 97.50 85 TRP A C 1
ATOM 656 O O . TRP A 1 85 ? 7.325 2.160 -3.913 1.00 97.50 85 TRP A O 1
ATOM 666 N N . ALA A 1 86 ? 6.816 2.947 -1.863 1.00 97.00 86 ALA A N 1
ATOM 667 C CA . ALA A 1 86 ? 5.407 2.594 -1.898 1.00 97.00 86 ALA A CA 1
ATOM 668 C C . ALA A 1 86 ? 4.580 3.684 -2.576 1.00 97.00 86 ALA A C 1
ATOM 670 O O . ALA A 1 86 ? 4.844 4.871 -2.432 1.00 97.00 86 ALA A O 1
ATOM 671 N N . GLU A 1 87 ? 3.533 3.277 -3.276 1.00 94.25 87 GLU A N 1
ATOM 672 C CA . GLU A 1 87 ? 2.595 4.176 -3.931 1.00 94.25 87 GLU A CA 1
ATOM 673 C C . GLU A 1 87 ? 1.203 3.527 -3.946 1.00 94.25 87 GLU A C 1
ATOM 675 O O . GLU A 1 87 ? 1.116 2.303 -3.966 1.00 94.25 87 GLU A O 1
ATOM 680 N N . TYR A 1 88 ? 0.125 4.321 -3.931 1.00 94.38 88 TYR A N 1
ATOM 681 C CA . TYR A 1 88 ? -1.281 3.873 -3.970 1.00 94.38 88 TYR A CA 1
ATOM 682 C C . TYR A 1 88 ? -1.577 2.608 -3.154 1.00 94.38 88 TYR A C 1
ATOM 684 O O . TYR A 1 88 ? -1.462 1.484 -3.650 1.00 94.38 88 TYR A O 1
ATOM 692 N N . SER A 1 89 ? -2.032 2.790 -1.920 1.00 96.81 89 SER A N 1
ATOM 693 C CA . SER A 1 89 ? -2.439 1.682 -1.051 1.00 96.81 89 SER A CA 1
ATOM 694 C C . SER A 1 89 ? -3.950 1.621 -0.841 1.00 96.81 89 SER A C 1
ATOM 696 O O . SER A 1 89 ? -4.621 2.644 -0.910 1.00 96.81 89 SER A O 1
ATOM 698 N N . LEU A 1 90 ? -4.467 0.414 -0.596 1.00 97.19 90 LEU A N 1
ATOM 699 C CA . LEU A 1 90 ? -5.859 0.136 -0.237 1.00 97.19 90 LEU A CA 1
ATOM 700 C C . LEU A 1 90 ? -5.914 -0.845 0.930 1.00 97.19 90 LEU A C 1
ATOM 702 O O . LEU A 1 90 ? -5.285 -1.911 0.870 1.00 97.19 90 LEU A O 1
ATOM 706 N N . ILE A 1 91 ? -6.720 -0.530 1.941 1.00 97.38 91 ILE A N 1
ATOM 707 C CA . ILE A 1 91 ? -6.956 -1.416 3.082 1.00 97.38 91 ILE A CA 1
ATOM 708 C C . ILE A 1 91 ? -8.055 -2.413 2.701 1.00 97.38 91 ILE A C 1
ATOM 710 O O . ILE A 1 91 ? -9.050 -2.071 2.059 1.00 97.38 91 ILE A O 1
ATOM 714 N N . SER A 1 92 ? -7.868 -3.682 3.054 1.00 96.88 92 SER A N 1
ATOM 715 C CA . SER A 1 92 ? -8.838 -4.730 2.761 1.00 96.88 92 SER A CA 1
ATOM 716 C C . SER A 1 92 ? -10.164 -4.480 3.491 1.00 96.88 92 SER A C 1
ATOM 718 O O . SER A 1 92 ? -10.206 -3.820 4.533 1.00 96.88 92 SER A O 1
ATOM 720 N N . PRO A 1 93 ? -11.286 -5.039 3.008 1.00 95.44 93 PRO A N 1
ATOM 721 C CA . PRO A 1 93 ? -12.586 -4.750 3.605 1.00 95.44 93 PRO A CA 1
ATOM 722 C C . PRO A 1 93 ? -12.813 -5.277 5.026 1.00 95.44 93 PRO A C 1
ATOM 724 O O . PRO A 1 93 ? -13.792 -4.883 5.661 1.00 95.44 93 PRO A O 1
ATOM 727 N N . ASP A 1 94 ? -11.972 -6.198 5.489 1.00 95.81 94 ASP A N 1
ATOM 728 C CA . ASP A 1 94 ? -11.917 -6.677 6.872 1.00 95.81 94 ASP A CA 1
ATOM 729 C C . ASP A 1 94 ? -10.929 -5.876 7.741 1.00 95.81 94 ASP A C 1
ATOM 731 O O . ASP A 1 94 ? -10.888 -6.083 8.950 1.00 95.81 94 ASP A O 1
ATOM 735 N N . GLY A 1 95 ? -10.173 -4.944 7.151 1.00 96.00 95 GLY A N 1
ATOM 736 C CA . GLY A 1 95 ? -9.216 -4.081 7.841 1.00 96.00 95 GLY A CA 1
ATOM 737 C C . GLY A 1 95 ? -7.888 -4.750 8.194 1.00 96.00 95 GLY A C 1
ATOM 738 O O . GLY A 1 95 ? -7.109 -4.165 8.940 1.00 96.00 95 GLY A O 1
ATOM 739 N N . VAL A 1 96 ? -7.632 -5.969 7.710 1.00 96.50 96 VAL A N 1
ATOM 740 C CA . VAL A 1 96 ? -6.492 -6.780 8.165 1.00 96.50 96 VAL A CA 1
ATOM 741 C C . VAL A 1 96 ? -5.292 -6.684 7.229 1.00 96.50 96 VAL A C 1
ATOM 743 O O . VAL A 1 96 ? -4.165 -6.711 7.708 1.00 96.50 96 VAL A O 1
ATOM 746 N N . SER A 1 97 ? -5.500 -6.496 5.927 1.00 97.94 97 SER A N 1
ATOM 747 C CA . SER A 1 97 ? -4.433 -6.471 4.926 1.00 97.94 97 SER A CA 1
ATOM 748 C C . SER A 1 97 ? -4.385 -5.149 4.161 1.00 97.94 97 SER A C 1
ATOM 750 O O . SER A 1 97 ? -5.375 -4.430 4.049 1.00 97.94 97 SER A O 1
ATOM 752 N N . VAL A 1 98 ? -3.229 -4.836 3.581 1.00 98.25 98 VAL A N 1
ATOM 753 C CA . VAL A 1 98 ? -2.999 -3.637 2.771 1.00 98.25 98 VAL A CA 1
ATOM 754 C C . VAL A 1 98 ? -2.361 -4.035 1.448 1.00 98.25 98 VAL A C 1
ATOM 756 O O . VAL A 1 98 ? -1.253 -4.576 1.419 1.00 98.25 98 VAL A O 1
ATOM 759 N N . ALA A 1 99 ? -3.061 -3.776 0.344 1.00 98.00 99 ALA A N 1
ATOM 760 C CA . ALA A 1 99 ? -2.512 -3.907 -1.003 1.00 98.00 99 ALA A CA 1
ATOM 761 C C . ALA A 1 99 ? -1.913 -2.574 -1.435 1.00 98.00 99 ALA A C 1
ATOM 763 O O . ALA A 1 99 ? -2.510 -1.532 -1.184 1.00 98.00 99 ALA A O 1
ATOM 764 N N . TYR A 1 100 ? -0.761 -2.593 -2.094 1.00 98.25 100 TYR A N 1
ATOM 765 C CA . TYR A 1 100 ? -0.063 -1.370 -2.482 1.00 98.25 100 TYR A CA 1
ATOM 766 C C . TYR A 1 100 ? 0.811 -1.579 -3.719 1.00 98.25 100 TYR A C 1
ATOM 768 O O . TYR A 1 100 ? 1.259 -2.699 -3.996 1.00 98.25 100 TYR A O 1
ATOM 776 N N . ALA A 1 101 ? 1.040 -0.509 -4.477 1.00 97.88 101 ALA A N 1
ATOM 777 C CA . ALA A 1 101 ? 2.046 -0.499 -5.528 1.00 97.88 101 ALA A CA 1
ATOM 778 C C . ALA A 1 101 ? 3.431 -0.243 -4.921 1.00 97.88 101 ALA A C 1
ATOM 780 O O . ALA A 1 101 ? 3.583 0.512 -3.961 1.00 97.88 101 ALA A O 1
ATOM 781 N N . TRP A 1 102 ? 4.456 -0.874 -5.478 1.00 98.00 102 TRP A N 1
ATOM 782 C CA . TRP A 1 102 ? 5.835 -0.678 -5.052 1.00 98.00 102 TRP A CA 1
ATOM 783 C C . TRP A 1 102 ? 6.716 -0.436 -6.257 1.00 98.00 102 TRP A C 1
ATOM 785 O O . TRP A 1 102 ? 6.904 -1.344 -7.071 1.00 98.00 102 TRP A O 1
ATOM 795 N N . ARG A 1 103 ? 7.279 0.763 -6.366 1.00 97.19 103 ARG A N 1
ATOM 796 C CA . ARG A 1 103 ? 8.256 1.054 -7.403 1.00 97.19 103 ARG A CA 1
ATOM 797 C C . ARG A 1 103 ? 9.615 0.532 -6.977 1.00 97.19 103 ARG A C 1
ATOM 799 O O . ARG A 1 103 ? 10.138 0.919 -5.938 1.00 97.19 103 ARG A O 1
ATOM 806 N N . ARG A 1 104 ? 10.186 -0.322 -7.811 1.00 96.31 104 ARG A N 1
ATOM 807 C CA . ARG A 1 104 ? 11.534 -0.857 -7.652 1.00 96.31 104 ARG A CA 1
ATOM 808 C C . ARG A 1 104 ? 12.595 0.120 -8.163 1.00 96.31 104 ARG A C 1
ATOM 810 O O . ARG A 1 104 ? 12.289 1.097 -8.848 1.00 96.31 104 ARG A O 1
ATOM 817 N N . GLU A 1 105 ? 13.861 -0.183 -7.892 1.00 94.88 105 GLU A N 1
ATOM 818 C CA . GLU A 1 105 ? 15.001 0.629 -8.346 1.00 94.88 105 GLU A CA 1
ATOM 819 C C . GLU A 1 105 ? 15.112 0.690 -9.875 1.00 94.88 105 GLU A C 1
ATOM 821 O O . GLU A 1 105 ? 15.481 1.720 -10.436 1.00 94.88 105 GLU A O 1
ATOM 826 N N . ASP A 1 106 ? 14.725 -0.391 -10.559 1.00 94.00 106 ASP A N 1
ATOM 827 C CA . ASP A 1 106 ? 14.670 -0.465 -12.024 1.00 94.00 106 ASP A CA 1
ATOM 828 C C . ASP A 1 106 ? 13.502 0.336 -12.632 1.00 94.00 106 ASP A C 1
ATOM 830 O O . ASP A 1 106 ? 13.346 0.386 -13.852 1.00 94.00 106 ASP A O 1
ATOM 834 N N . GLY A 1 107 ? 12.690 0.984 -11.792 1.00 92.88 107 GLY A N 1
ATOM 835 C CA . GLY A 1 107 ? 11.552 1.805 -12.181 1.00 92.88 107 GLY A CA 1
ATOM 836 C C . GLY A 1 107 ? 10.268 1.032 -12.461 1.00 92.88 107 GLY A C 1
ATOM 837 O O . GLY A 1 107 ? 9.254 1.662 -12.754 1.00 92.88 107 GLY A O 1
ATOM 838 N N . VAL A 1 108 ? 10.284 -0.298 -12.343 1.00 95.38 108 VAL A N 1
ATOM 839 C CA . VAL A 1 108 ? 9.098 -1.143 -12.517 1.00 95.38 108 VAL A CA 1
ATOM 840 C C . VAL A 1 108 ? 8.263 -1.142 -11.240 1.00 95.38 108 VAL A C 1
ATOM 842 O O . VAL A 1 108 ? 8.795 -1.190 -10.132 1.00 95.38 108 VAL A O 1
ATOM 845 N N . TYR A 1 109 ? 6.941 -1.130 -11.395 1.00 96.56 109 TYR A N 1
ATOM 846 C CA . TYR A 1 109 ? 6.004 -1.221 -10.279 1.00 96.56 109 TYR A CA 1
ATOM 847 C C . TYR A 1 109 ? 5.555 -2.665 -10.055 1.00 96.56 109 TYR A C 1
ATOM 849 O O . TYR A 1 109 ? 5.063 -3.314 -10.970 1.00 96.56 109 TYR A O 1
ATOM 857 N N . ASP A 1 110 ? 5.669 -3.162 -8.831 1.00 97.75 110 ASP A N 1
ATOM 858 C CA . ASP A 1 110 ? 5.050 -4.413 -8.395 1.00 97.75 110 ASP A CA 1
ATOM 859 C C . ASP A 1 110 ? 3.726 -4.131 -7.671 1.00 97.75 110 ASP A C 1
ATOM 861 O O . ASP A 1 110 ? 3.582 -3.108 -7.005 1.00 97.75 110 ASP A O 1
ATOM 865 N N . LEU A 1 111 ? 2.789 -5.083 -7.714 1.00 97.75 111 LEU A N 1
ATOM 866 C CA . LEU A 1 111 ? 1.640 -5.098 -6.805 1.00 97.75 111 LEU A CA 1
ATOM 867 C C . LEU A 1 111 ? 1.948 -6.023 -5.626 1.00 97.75 111 LEU A C 1
ATOM 869 O O . LEU A 1 111 ? 2.159 -7.230 -5.810 1.00 97.75 111 LEU A O 1
ATOM 873 N N . ARG A 1 112 ? 1.958 -5.469 -4.417 1.00 98.25 112 ARG A N 1
ATOM 874 C CA . ARG A 1 112 ? 2.309 -6.168 -3.176 1.00 98.25 112 ARG A CA 1
ATOM 875 C C . ARG A 1 112 ? 1.158 -6.131 -2.175 1.00 98.25 112 ARG A C 1
ATOM 877 O O . ARG A 1 112 ? 0.217 -5.353 -2.311 1.00 98.25 112 ARG A O 1
ATOM 884 N N . LEU A 1 113 ? 1.232 -7.028 -1.200 1.00 98.19 113 LEU A N 1
ATOM 885 C CA . LEU A 1 113 ? 0.280 -7.176 -0.107 1.00 98.19 113 LEU A CA 1
ATOM 886 C C . LEU A 1 113 ? 1.047 -7.422 1.188 1.00 98.19 113 LEU A C 1
ATOM 888 O O . LEU A 1 113 ? 1.984 -8.215 1.193 1.00 98.19 113 LEU A O 1
ATOM 892 N N . LEU A 1 114 ? 0.634 -6.793 2.276 1.00 98.06 114 LEU A N 1
ATOM 893 C CA . LEU A 1 114 ? 1.099 -7.093 3.630 1.00 98.06 114 LEU A CA 1
ATOM 894 C C . LEU A 1 114 ? -0.078 -7.029 4.603 1.00 98.06 114 LEU A C 1
ATOM 896 O O . LEU A 1 114 ? -1.147 -6.539 4.242 1.00 98.06 114 LEU A O 1
ATOM 900 N N . GLU A 1 115 ? 0.102 -7.534 5.814 1.00 97.81 115 GLU A N 1
ATOM 901 C CA . GLU A 1 115 ? -0.880 -7.368 6.888 1.00 97.81 115 GLU A CA 1
ATOM 902 C C . GLU A 1 115 ? -0.704 -5.995 7.545 1.00 97.81 115 GLU A C 1
ATOM 904 O O . GLU A 1 115 ? 0.388 -5.432 7.555 1.00 97.81 115 GLU A O 1
ATOM 909 N N . ILE A 1 116 ? -1.768 -5.436 8.114 1.00 95.81 116 ILE A N 1
ATOM 910 C CA . ILE A 1 116 ? -1.800 -4.074 8.667 1.00 95.81 116 ILE A CA 1
ATOM 911 C C . ILE A 1 116 ? -0.832 -3.873 9.843 1.00 95.81 116 ILE A C 1
ATOM 913 O O . ILE A 1 116 ? -0.543 -2.739 10.224 1.00 95.81 116 ILE A O 1
ATOM 917 N N . ASP A 1 117 ? -0.321 -4.957 10.428 1.00 94.00 117 ASP A N 1
ATOM 918 C CA . ASP A 1 117 ? 0.751 -4.958 11.426 1.00 94.00 117 ASP A CA 1
ATOM 919 C C . ASP A 1 117 ? 2.171 -4.889 10.828 1.00 94.00 117 ASP A C 1
ATOM 921 O O . ASP A 1 117 ? 3.142 -4.849 11.581 1.00 94.00 117 ASP A O 1
ATOM 925 N N . GLY A 1 118 ? 2.295 -4.839 9.498 1.00 94.19 118 GLY A N 1
ATOM 926 C CA . GLY A 1 118 ? 3.555 -4.830 8.750 1.00 94.19 118 GLY A CA 1
ATOM 927 C C . GLY A 1 118 ? 4.100 -6.227 8.432 1.00 94.19 118 GLY A C 1
ATOM 928 O O . GLY A 1 118 ? 5.166 -6.354 7.828 1.00 94.19 118 GLY A O 1
ATOM 929 N N . SER A 1 119 ? 3.407 -7.295 8.835 1.00 95.50 119 SER A N 1
ATOM 930 C CA . SER A 1 119 ? 3.868 -8.670 8.652 1.00 95.50 119 SER A CA 1
ATOM 931 C C . SER A 1 119 ? 3.378 -9.310 7.345 1.00 95.50 119 SER A C 1
ATOM 933 O O . SER A 1 119 ? 2.668 -8.713 6.537 1.00 95.50 119 SER A O 1
ATOM 935 N N . ALA A 1 120 ? 3.819 -10.553 7.120 1.00 95.31 120 ALA A N 1
ATOM 936 C CA . ALA A 1 120 ? 3.382 -11.439 6.039 1.00 95.31 120 ALA A CA 1
ATOM 937 C C . ALA A 1 120 ? 3.333 -10.801 4.634 1.00 95.31 120 ALA A C 1
ATOM 939 O O . ALA A 1 120 ? 2.425 -11.077 3.848 1.00 95.31 120 ALA A O 1
ATOM 940 N N . LEU A 1 121 ? 4.367 -10.019 4.303 1.00 97.12 121 LEU A N 1
ATOM 941 C CA . LEU A 1 121 ? 4.598 -9.463 2.972 1.00 97.12 121 LEU A CA 1
ATOM 942 C C . LEU A 1 121 ? 4.534 -10.539 1.872 1.00 97.12 121 LEU A C 1
ATOM 944 O O . LEU A 1 121 ? 5.194 -11.579 1.942 1.00 97.12 121 LEU A O 1
ATOM 948 N N . ARG A 1 122 ? 3.776 -10.254 0.812 1.00 96.00 122 ARG A N 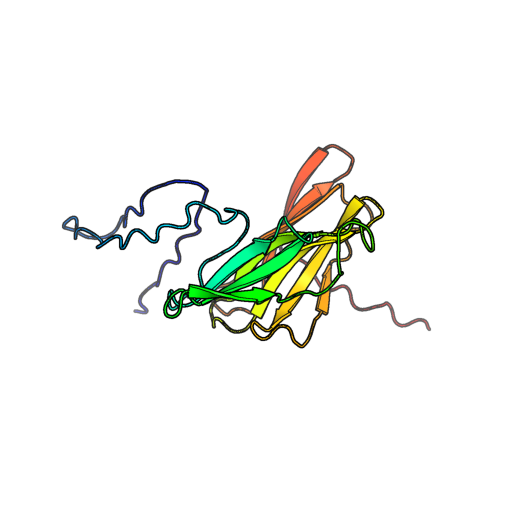1
ATOM 949 C CA . ARG A 1 122 ? 3.567 -11.105 -0.364 1.00 96.00 122 ARG A CA 1
ATOM 950 C C . ARG A 1 122 ? 3.613 -10.275 -1.643 1.00 96.00 122 ARG A C 1
ATOM 952 O O . ARG A 1 122 ? 2.998 -9.217 -1.745 1.00 96.00 122 ARG A O 1
ATOM 959 N N . LEU A 1 123 ? 4.291 -10.800 -2.662 1.00 97.12 123 LEU A N 1
ATOM 960 C CA . LEU A 1 123 ? 4.217 -10.279 -4.027 1.00 97.12 123 LEU A CA 1
ATOM 961 C C . LEU A 1 123 ? 2.991 -10.881 -4.724 1.00 97.12 123 LEU A C 1
ATOM 963 O O . LEU A 1 123 ? 2.918 -12.100 -4.877 1.00 97.12 123 LEU A O 1
ATOM 967 N N . LEU A 1 124 ? 2.042 -10.046 -5.151 1.00 95.38 124 LEU A N 1
ATOM 968 C CA . LEU A 1 124 ? 0.847 -10.500 -5.870 1.00 95.38 124 LEU A CA 1
ATOM 969 C C . LEU A 1 124 ? 1.064 -10.517 -7.381 1.00 95.38 124 LEU A C 1
ATOM 971 O O . LEU A 1 124 ? 0.674 -11.470 -8.056 1.00 95.38 124 LEU A O 1
ATOM 975 N N . VAL A 1 125 ? 1.685 -9.460 -7.907 1.00 95.31 125 VAL A N 1
ATOM 976 C CA . VAL A 1 125 ? 2.013 -9.327 -9.329 1.00 95.31 125 VAL A CA 1
ATOM 977 C C . VAL A 1 125 ? 3.387 -8.707 -9.460 1.00 95.31 125 VAL A C 1
ATOM 979 O O . VAL A 1 125 ? 3.642 -7.632 -8.923 1.00 95.31 125 VAL A O 1
ATOM 982 N N . ARG A 1 126 ? 4.247 -9.376 -10.225 1.00 95.69 126 ARG A N 1
ATOM 983 C CA . ARG A 1 126 ? 5.500 -8.803 -10.702 1.00 95.69 126 ARG A CA 1
ATOM 984 C C . ARG A 1 126 ? 5.217 -7.963 -11.945 1.00 95.69 126 ARG A C 1
ATOM 986 O O . ARG A 1 126 ? 4.620 -8.482 -12.886 1.00 95.69 126 ARG A O 1
ATOM 993 N N . GLY A 1 127 ? 5.632 -6.702 -11.945 1.00 93.56 127 GLY A N 1
ATOM 994 C CA . GLY A 1 127 ? 5.291 -5.748 -13.008 1.00 93.56 127 GLY A CA 1
ATOM 995 C C . GLY A 1 127 ? 6.098 -5.848 -14.295 1.00 93.56 127 GLY A C 1
ATOM 996 O O . GLY A 1 127 ? 6.031 -4.933 -15.107 1.00 93.56 127 GLY A O 1
ATOM 997 N N . ASP A 1 128 ? 6.901 -6.896 -14.487 1.00 93.06 128 ASP A N 1
ATOM 998 C CA . ASP A 1 128 ? 7.819 -6.965 -15.624 1.00 93.06 128 ASP A CA 1
ATOM 999 C C . ASP A 1 128 ? 7.045 -6.857 -16.954 1.00 93.06 128 ASP A C 1
ATOM 1001 O O . ASP A 1 128 ? 6.118 -7.625 -17.224 1.00 93.06 128 ASP A O 1
ATOM 1005 N N . GLY A 1 129 ? 7.429 -5.889 -17.792 1.00 89.50 129 GLY A N 1
ATOM 1006 C CA . GLY A 1 129 ? 6.742 -5.594 -19.054 1.00 89.50 129 GLY A CA 1
ATOM 1007 C C . GLY A 1 129 ? 5.520 -4.678 -18.929 1.00 89.50 129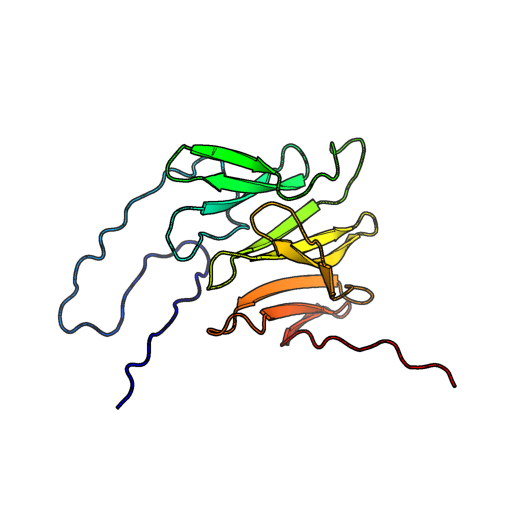 GLY A C 1
ATOM 1008 O O . GLY A 1 129 ? 4.825 -4.479 -19.925 1.00 89.50 129 GLY A O 1
ATOM 1009 N N . LEU A 1 130 ? 5.262 -4.111 -17.749 1.00 90.62 130 LEU A N 1
ATOM 1010 C CA . LEU A 1 130 ? 4.306 -3.028 -17.525 1.00 90.62 130 LEU A CA 1
ATOM 1011 C C . LEU A 1 130 ? 5.060 -1.723 -17.260 1.00 90.62 130 LEU A C 1
ATOM 1013 O O . LEU A 1 130 ? 6.116 -1.716 -16.633 1.00 90.62 130 LEU A O 1
ATOM 1017 N N . GLU A 1 131 ? 4.492 -0.614 -17.718 1.00 88.31 131 GLU A N 1
ATOM 1018 C CA . GLU A 1 131 ? 4.935 0.724 -17.318 1.00 88.31 131 GLU A CA 1
ATOM 1019 C C . GLU A 1 131 ? 4.466 1.033 -15.892 1.00 88.31 131 GLU A C 1
ATOM 1021 O O . GLU A 1 131 ? 5.157 1.694 -15.123 1.00 88.31 131 GLU A O 1
ATOM 1026 N N . TYR A 1 132 ? 3.284 0.529 -15.528 1.00 91.50 132 TYR A N 1
ATOM 1027 C CA . TYR A 1 132 ? 2.658 0.842 -14.255 1.00 91.50 132 TYR A CA 1
ATOM 1028 C C . TYR A 1 132 ? 1.649 -0.223 -13.821 1.00 91.50 132 TYR A C 1
ATOM 1030 O O . TYR A 1 132 ? 0.955 -0.796 -14.665 1.00 91.50 132 TYR A O 1
ATOM 1038 N N . ILE A 1 133 ? 1.503 -0.435 -12.511 1.00 94.69 133 ILE A N 1
ATOM 1039 C CA . ILE A 1 133 ? 0.420 -1.222 -11.908 1.00 94.69 133 ILE A CA 1
ATOM 1040 C C . ILE A 1 133 ? 0.104 -0.700 -10.504 1.00 94.69 133 ILE A C 1
ATOM 1042 O O . ILE A 1 133 ? 1.012 -0.407 -9.734 1.00 94.69 133 ILE A O 1
ATOM 1046 N N . ALA A 1 134 ? -1.183 -0.613 -10.160 1.00 95.25 134 ALA A N 1
ATOM 1047 C CA . ALA A 1 134 ? -1.633 -0.231 -8.821 1.00 95.25 134 ALA A CA 1
ATOM 1048 C C . ALA A 1 134 ? -2.979 -0.876 -8.459 1.00 95.25 134 ALA A C 1
ATOM 1050 O O . ALA A 1 134 ? -3.790 -1.144 -9.363 1.00 95.25 134 ALA A O 1
ATOM 1051 N N . PRO A 1 135 ? -3.252 -1.105 -7.159 1.00 95.88 135 PRO A N 1
ATOM 1052 C CA . PRO A 1 135 ? -4.568 -1.539 -6.713 1.00 95.88 135 PRO A CA 1
ATOM 1053 C C . PRO A 1 135 ? -5.595 -0.418 -6.938 1.00 95.88 135 PRO A C 1
ATOM 1055 O O . PRO A 1 135 ? -5.278 0.770 -6.869 1.00 95.88 135 PRO A O 1
ATOM 1058 N N . ARG A 1 136 ? -6.831 -0.797 -7.267 1.00 94.44 136 ARG A N 1
ATOM 1059 C CA . ARG A 1 136 ? -7.941 0.128 -7.555 1.00 94.44 136 ARG A CA 1
ATOM 1060 C C . ARG A 1 136 ? -9.166 -0.122 -6.694 1.00 94.44 136 ARG A C 1
ATOM 1062 O O . ARG A 1 136 ? -9.858 0.838 -6.388 1.00 94.44 136 ARG A O 1
ATOM 1069 N N . ASP A 1 137 ? -9.428 -1.377 -6.336 1.00 92.88 137 ASP A N 1
ATOM 1070 C CA . ASP A 1 137 ? -10.505 -1.733 -5.413 1.00 92.88 137 ASP A CA 1
ATOM 1071 C C . ASP A 1 137 ? -10.323 -3.158 -4.869 1.00 92.88 137 ASP A C 1
ATOM 1073 O O . ASP A 1 137 ? -9.561 -3.955 -5.427 1.00 92.88 137 ASP A O 1
ATOM 1077 N N . TRP A 1 138 ? -11.073 -3.497 -3.828 1.00 91.94 138 TRP A N 1
ATOM 1078 C CA . TRP A 1 138 ? -11.211 -4.847 -3.295 1.00 91.94 138 TRP A CA 1
ATOM 1079 C C . TRP A 1 138 ? -12.587 -5.427 -3.619 1.00 91.94 138 TRP A C 1
ATOM 1081 O O . TRP A 1 138 ? -13.613 -4.748 -3.554 1.00 91.94 138 TRP A O 1
ATOM 1091 N N . SER A 1 139 ? -12.647 -6.730 -3.898 1.00 89.50 139 SER A N 1
ATOM 1092 C CA . SER A 1 139 ? -13.936 -7.416 -3.920 1.00 89.50 139 SER A CA 1
ATOM 1093 C C . SER A 1 139 ? -14.585 -7.352 -2.535 1.00 89.50 139 SER A C 1
ATOM 1095 O O . SER A 1 139 ? -13.882 -7.354 -1.521 1.00 89.50 139 SER A O 1
ATOM 1097 N N . PRO A 1 140 ? -15.928 -7.339 -2.435 1.00 89.31 140 PRO A N 1
ATOM 1098 C CA . PRO A 1 140 ? -16.563 -7.156 -1.139 1.00 89.31 140 PRO A CA 1
ATOM 1099 C C . PRO A 1 140 ? -16.233 -8.225 -0.089 1.00 89.31 140 PRO A C 1
ATOM 1101 O O . PRO A 1 140 ? -16.265 -7.940 1.108 1.00 89.31 140 PRO A O 1
ATOM 1104 N N . ASP A 1 141 ? -15.915 -9.435 -0.545 1.00 88.62 141 ASP A N 1
ATOM 1105 C CA . ASP A 1 141 ? -15.496 -10.575 0.269 1.00 88.62 141 ASP A CA 1
ATOM 1106 C C . ASP A 1 141 ? -13.992 -10.582 0.609 1.00 88.62 141 ASP A C 1
ATOM 1108 O O . ASP A 1 141 ? -13.534 -11.510 1.270 1.00 88.62 141 ASP A O 1
ATOM 1112 N N . GLY A 1 142 ? -13.221 -9.588 0.149 1.00 89.56 142 GLY A N 1
ATOM 1113 C CA 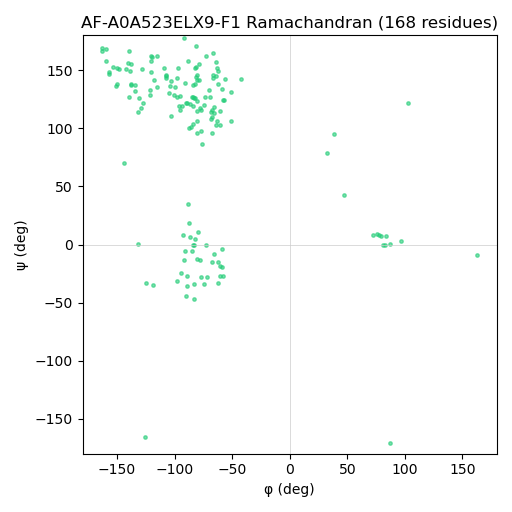. GLY A 1 142 ? -11.783 -9.453 0.407 1.00 89.56 142 GLY A CA 1
ATOM 1114 C C . GLY A 1 142 ? -10.899 -10.459 -0.336 1.00 89.56 142 GLY A C 1
ATOM 1115 O O . GLY A 1 142 ? -9.704 -10.539 -0.073 1.00 89.56 142 GLY A O 1
ATOM 1116 N N . ARG A 1 143 ? -11.451 -11.256 -1.259 1.00 89.00 143 ARG A N 1
ATOM 1117 C CA . ARG A 1 143 ? -10.715 -12.364 -1.900 1.00 89.00 143 ARG A CA 1
ATOM 1118 C C . ARG A 1 143 ? -10.022 -11.977 -3.200 1.00 89.00 143 ARG A C 1
ATOM 1120 O O . ARG A 1 143 ? -9.230 -12.763 -3.721 1.00 89.00 143 ARG A O 1
ATOM 1127 N N . GLN A 1 144 ? -10.355 -10.823 -3.762 1.00 90.88 144 GLN A N 1
ATOM 1128 C CA . GLN A 1 144 ? -9.849 -10.354 -5.045 1.00 90.88 144 GLN A CA 1
ATOM 1129 C C . GLN A 1 144 ? -9.532 -8.866 -4.964 1.00 90.88 144 GLN A C 1
ATOM 1131 O O . GLN A 1 144 ? -10.196 -8.109 -4.261 1.00 90.88 144 GLN A O 1
ATOM 1136 N N . ILE A 1 145 ? -8.539 -8.457 -5.744 1.00 91.75 145 ILE A N 1
ATOM 1137 C CA . ILE A 1 145 ? -8.164 -7.057 -5.924 1.00 91.75 145 ILE A CA 1
ATOM 1138 C C . ILE A 1 145 ? -8.419 -6.709 -7.384 1.00 91.75 145 ILE A C 1
ATOM 1140 O O . ILE A 1 145 ? -8.087 -7.480 -8.283 1.00 91.75 145 ILE A O 1
ATOM 1144 N N . LEU A 1 146 ? -9.015 -5.557 -7.638 1.00 90.75 146 LEU A N 1
ATOM 1145 C CA . LEU A 1 146 ? -9.027 -4.941 -8.953 1.00 90.75 146 LEU A CA 1
ATOM 1146 C C . LEU A 1 146 ? -7.735 -4.141 -9.113 1.00 90.75 146 LEU A C 1
ATOM 1148 O O . LEU A 1 146 ? -7.436 -3.296 -8.273 1.00 90.75 146 LEU A O 1
ATOM 1152 N N . ALA A 1 147 ? -6.982 -4.378 -10.183 1.00 90.94 147 ALA A N 1
ATOM 1153 C CA . ALA A 1 147 ? -5.762 -3.639 -10.486 1.00 90.94 147 ALA A CA 1
ATOM 1154 C C . ALA A 1 147 ? -5.905 -2.886 -11.812 1.00 90.94 147 ALA A C 1
ATOM 1156 O O . ALA A 1 147 ? -6.493 -3.387 -12.772 1.00 90.94 147 ALA A O 1
ATOM 1157 N N . GLY A 1 148 ? -5.354 -1.678 -11.867 1.00 90.25 148 GLY A N 1
ATOM 1158 C CA . GLY A 1 148 ? -5.171 -0.932 -13.109 1.00 90.25 148 GLY A CA 1
ATOM 1159 C C . GLY A 1 148 ? -3.708 -0.991 -13.514 1.00 90.25 148 GLY A C 1
ATOM 1160 O O . GLY A 1 148 ? -2.844 -0.810 -12.656 1.00 90.25 148 GLY A O 1
ATOM 1161 N N . PHE A 1 149 ? -3.430 -1.222 -14.790 1.00 90.44 149 PHE A N 1
ATOM 1162 C CA . PHE A 1 149 ? -2.072 -1.299 -15.314 1.00 90.44 149 PHE A CA 1
ATOM 1163 C C . PHE A 1 149 ? -1.931 -0.584 -16.656 1.00 90.44 149 PHE A C 1
ATOM 1165 O O . PHE A 1 149 ? -2.903 -0.393 -17.391 1.00 90.44 149 PHE A O 1
ATOM 1172 N N . VAL A 1 150 ? -0.704 -0.168 -16.953 1.00 87.75 150 VAL A N 1
ATOM 1173 C CA . VAL A 1 150 ? -0.333 0.505 -18.199 1.00 87.75 150 VAL A CA 1
ATOM 1174 C C . VAL A 1 150 ? 0.738 -0.322 -18.890 1.00 87.75 150 VAL A C 1
ATOM 1176 O O . VAL A 1 150 ? 1.724 -0.720 -18.267 1.00 87.75 150 VAL A O 1
ATOM 1179 N N . LYS A 1 151 ? 0.525 -0.618 -20.170 1.00 84.75 151 LYS A N 1
ATOM 1180 C CA . LYS A 1 151 ? 1.492 -1.324 -21.014 1.00 84.75 151 LYS A CA 1
ATOM 1181 C C . LYS A 1 151 ? 2.459 -0.330 -21.672 1.00 84.75 151 LYS A C 1
ATOM 1183 O O . LYS A 1 151 ? 2.082 0.817 -21.881 1.00 84.75 151 LYS A O 1
ATOM 1188 N N . PRO A 1 152 ? 3.655 -0.769 -22.108 1.00 83.50 152 PRO A N 1
ATOM 1189 C CA . PRO A 1 152 ? 4.652 0.103 -22.742 1.00 83.50 152 PRO A CA 1
ATOM 1190 C C . PRO A 1 152 ? 4.187 0.828 -24.017 1.00 83.50 152 PRO A C 1
ATOM 1192 O O . PRO A 1 152 ? 4.801 1.803 -24.433 1.00 83.50 152 PRO A O 1
ATOM 1195 N N . ASN A 1 153 ? 3.119 0.356 -24.667 1.00 83.06 153 ASN A N 1
ATOM 1196 C CA . ASN A 1 153 ? 2.485 1.026 -25.807 1.00 83.06 153 ASN A CA 1
ATOM 1197 C C . ASN A 1 153 ? 1.507 2.148 -25.385 1.00 83.06 153 ASN A C 1
ATOM 1199 O O . ASN A 1 153 ? 0.824 2.709 -26.239 1.00 83.06 153 ASN A O 1
ATOM 1203 N N . GLY A 1 154 ? 1.420 2.456 -24.087 1.00 73.81 154 GLY A N 1
ATOM 1204 C CA . GLY A 1 154 ? 0.524 3.451 -23.502 1.00 73.81 154 GLY A CA 1
ATOM 1205 C C . GLY A 1 154 ? -0.910 2.962 -23.273 1.00 73.81 154 GLY A C 1
ATOM 1206 O O . GLY A 1 154 ? -1.742 3.727 -22.778 1.00 73.81 154 GLY A O 1
ATOM 1207 N N . GLU A 1 155 ? -1.234 1.709 -23.610 1.00 72.38 155 GLU A N 1
ATOM 1208 C CA . GLU A 1 155 ? -2.571 1.156 -23.381 1.00 72.38 155 GLU A CA 1
ATOM 1209 C C . GLU A 1 155 ? -2.827 0.971 -21.882 1.00 72.38 155 GLU A C 1
ATOM 1211 O O . GLU A 1 155 ? -2.050 0.329 -21.169 1.00 72.38 155 GLU A O 1
ATOM 1216 N N . ARG A 1 156 ? -3.943 1.535 -21.406 1.00 72.38 156 ARG A N 1
ATOM 1217 C CA . ARG A 1 156 ? -4.411 1.403 -20.024 1.00 72.38 156 ARG A CA 1
ATOM 1218 C C . ARG A 1 156 ? -5.471 0.317 -19.945 1.00 72.38 156 ARG A C 1
ATOM 1220 O O . ARG A 1 156 ? -6.484 0.390 -20.638 1.00 72.38 156 ARG A O 1
ATOM 1227 N N . GLU A 1 157 ? -5.275 -0.642 -19.057 1.00 73.44 157 GLU A N 1
ATOM 1228 C CA . GLU A 1 157 ? -6.208 -1.741 -18.823 1.00 73.44 157 GLU A CA 1
ATOM 1229 C C . GLU A 1 157 ? -6.533 -1.858 -17.331 1.00 73.44 157 GLU A C 1
ATOM 1231 O O . GLU A 1 157 ? -5.744 -1.497 -16.456 1.00 73.44 157 GLU A O 1
ATOM 1236 N N . ILE A 1 158 ? -7.732 -2.356 -17.034 1.00 68.12 158 ILE A N 1
ATOM 1237 C CA . ILE A 1 158 ? -8.176 -2.687 -15.681 1.00 68.12 158 ILE A CA 1
ATOM 1238 C C . ILE A 1 158 ? -8.533 -4.170 -15.680 1.00 68.12 158 ILE A C 1
ATOM 1240 O O . ILE A 1 158 ? -9.243 -4.646 -16.567 1.00 68.12 158 ILE A O 1
ATOM 1244 N N . GLY A 1 159 ? -8.057 -4.911 -14.686 1.00 71.44 159 GLY A N 1
ATOM 1245 C CA . GLY A 1 159 ? -8.314 -6.339 -14.589 1.00 71.44 159 GLY A CA 1
ATOM 1246 C C . GLY A 1 159 ? -8.040 -6.897 -13.203 1.00 71.44 159 GLY A C 1
ATOM 1247 O O . GLY A 1 159 ? -7.459 -6.244 -12.340 1.00 71.44 159 GLY A O 1
ATOM 1248 N N . GLN A 1 160 ? -8.468 -8.135 -12.984 1.00 57.97 160 GLN A N 1
ATOM 1249 C CA . GLN A 1 160 ? -8.102 -8.866 -11.779 1.00 57.97 160 GLN A CA 1
ATOM 1250 C C . GLN A 1 160 ? -6.735 -9.525 -11.985 1.00 57.97 160 GLN A C 1
ATOM 1252 O O . GLN A 1 160 ? -6.564 -10.260 -12.968 1.00 57.97 160 GLN A O 1
ATOM 1257 N N . PRO A 1 161 ? -5.768 -9.314 -11.082 1.00 54.91 161 PRO A N 1
ATOM 1258 C CA . PRO A 1 161 ? -4.497 -9.993 -11.151 1.00 54.91 161 PRO A CA 1
ATOM 1259 C C . PRO A 1 161 ? -4.718 -11.486 -10.912 1.00 54.91 161 PRO A C 1
ATOM 1261 O O . PRO A 1 161 ? -5.220 -11.918 -9.876 1.00 54.91 161 PRO A O 1
ATOM 1264 N N . ARG A 1 162 ? -4.373 -12.294 -11.915 1.00 48.44 162 ARG A N 1
ATOM 1265 C CA . ARG A 1 162 ? -4.425 -13.752 -11.815 1.00 48.44 162 ARG A CA 1
ATOM 1266 C C . ARG A 1 162 ? -3.056 -14.248 -11.386 1.00 48.44 162 ARG A C 1
ATOM 1268 O O . ARG A 1 162 ? -2.085 -14.081 -12.120 1.00 48.44 162 ARG A O 1
ATOM 1275 N N . HIS A 1 163 ? -2.987 -14.905 -10.234 1.00 41.34 163 HIS A N 1
ATOM 1276 C CA . HIS A 1 163 ? -1.780 -15.601 -9.808 1.00 41.34 163 HIS A CA 1
ATOM 1277 C C . HIS A 1 163 ? -1.475 -16.733 -10.802 1.00 41.34 163 HIS A C 1
ATOM 1279 O O . HIS A 1 163 ? -2.162 -17.759 -10.830 1.00 41.34 163 HIS A O 1
ATOM 1285 N N . ARG A 1 164 ? -0.458 -16.559 -11.651 1.00 36.16 164 ARG A N 1
ATOM 1286 C CA . ARG A 1 164 ? 0.029 -17.636 -12.517 1.00 36.16 164 ARG A CA 1
ATOM 1287 C C . ARG A 1 164 ? 0.943 -18.511 -11.665 1.00 36.16 164 ARG A C 1
ATOM 1289 O O . ARG A 1 164 ? 2.037 -18.093 -11.305 1.00 36.16 164 ARG A O 1
ATOM 1296 N N . ALA A 1 165 ? 0.475 -19.701 -11.287 1.00 31.03 165 ALA A N 1
ATOM 1297 C CA . ALA A 1 165 ? 1.337 -20.679 -10.628 1.00 31.03 165 ALA A CA 1
ATOM 1298 C C . ALA A 1 165 ? 2.562 -20.971 -11.520 1.00 31.03 165 ALA A C 1
ATOM 1300 O O . ALA A 1 165 ? 2.404 -21.023 -12.747 1.00 31.03 165 ALA A O 1
ATOM 1301 N N . PRO A 1 166 ? 3.765 -21.158 -10.946 1.00 34.69 166 PRO A N 1
ATOM 1302 C CA . PRO A 1 166 ? 4.927 -21.540 -11.733 1.00 34.69 166 PRO A CA 1
ATOM 1303 C C . PRO A 1 166 ? 4.633 -22.859 -12.453 1.00 34.69 166 PRO A C 1
ATOM 1305 O O . PRO A 1 166 ? 4.085 -23.796 -11.865 1.00 34.69 166 PRO A O 1
ATOM 1308 N N . ALA A 1 167 ? 4.962 -22.913 -13.744 1.00 36.91 167 ALA A N 1
ATOM 1309 C CA . ALA A 1 167 ? 4.848 -24.134 -14.524 1.00 36.91 167 ALA A CA 1
ATOM 1310 C C . ALA A 1 167 ? 5.684 -25.227 -13.844 1.00 36.91 167 ALA A C 1
AT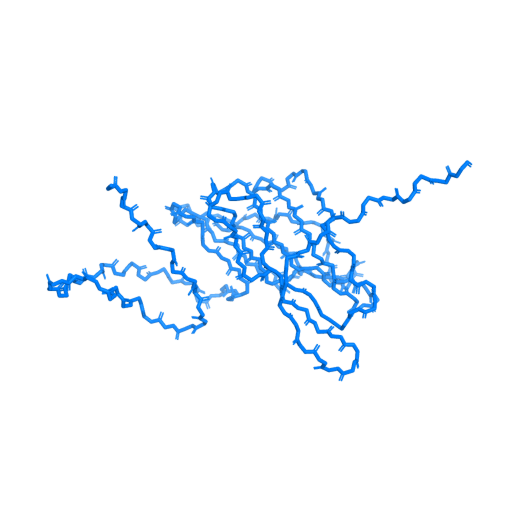OM 1312 O O . ALA A 1 167 ? 6.878 -25.037 -13.612 1.00 36.91 167 ALA A O 1
ATOM 1313 N N . ARG A 1 168 ? 5.061 -26.367 -13.514 1.00 35.25 168 ARG A N 1
ATOM 1314 C CA . ARG A 1 168 ? 5.817 -27.572 -13.161 1.00 35.25 168 ARG A CA 1
ATOM 1315 C C . ARG A 1 168 ? 6.666 -27.933 -14.377 1.00 35.25 168 ARG A C 1
ATOM 1317 O O . ARG A 1 168 ? 6.110 -28.212 -15.438 1.00 35.25 168 ARG A O 1
ATOM 1324 N N . GLN A 1 169 ? 7.986 -27.863 -14.233 1.00 36.94 169 GLN A N 1
ATOM 1325 C CA . GLN A 1 169 ? 8.892 -28.461 -15.207 1.00 36.94 169 GLN A CA 1
ATOM 1326 C C . GLN A 1 169 ? 8.727 -29.994 -15.160 1.00 36.94 169 GLN A C 1
ATOM 1328 O O . GLN A 1 169 ? 8.441 -30.515 -14.077 1.00 36.94 169 GLN A O 1
ATOM 1333 N N . PRO A 1 170 ? 8.808 -30.677 -16.317 1.00 58.19 170 PRO A N 1
ATOM 1334 C CA . PRO A 1 170 ? 8.657 -32.128 -16.414 1.00 58.19 170 PRO A CA 1
ATOM 1335 C C . PRO A 1 170 ? 9.785 -32.895 -15.717 1.00 58.19 170 PRO A C 1
ATOM 1337 O O . PRO A 1 170 ? 10.918 -32.366 -15.659 1.00 58.19 170 PRO A O 1
#

Radius of gyration: 17.69 Å; Cα contacts (8 Å, |Δi|>4): 326; chains: 1; bounding box: 56×51×45 Å

Nearest PDB structures (foldseek):
  5yzm-assembly1_A  TM=7.363E-01  e=5.978E-04  Deinococcus radiodurans R1 = ATCC 13939 = DSM 20539
  5ic7-assembly1_A  TM=6.056E-01  e=7.435E-04  Thermochaetoides thermophila DSM 1495
  4qrj-assembly2_B  TM=5.213E-01  e=2.944E-04  Bacteroides uniformis ATCC 8492
  3fgb-assembly2_B  TM=5.214E-01  e=6.313E-04  Bacteroides thetaiotaomicron
  3scy-assembly1_A  TM=5.278E-01  e=2.904E-03  Bacteroides fragilis NCTC 9343

Mean predicted aligned error: 11.21 Å